Protein AF-A0A935YP96-F1 (afdb_monomer)

Secondary structure (DSSP, 8-state):
-HHHHHHHHHHHTTT----SS-TTSHHHHHHHHT---SSHHHHHHHHHHHHHHHHHHHHHHHHHHHHHHHHTSTTTHHHHHHHHTSTT--HHHHHHHHHHHHHHHS------

Mean predicted aligned error: 10.35 Å

Sequence (112 aa):
MRSRQRLGKFLLRRSLVFHDGNQWSQRHHTWLHGLKFSRAADQVVFEDYMLALEQHEARVAALDEQLAAVAAQDPYREPVAHLRCFRGIDTVTALSLAAERTTSAGSRPRLH

Nearest PDB structures (foldseek):
  3j9v-assembly1_b  TM=3.554E-01  e=2.936E+00  Saccharomyces cerevisiae

Foldseek 3Di:
DVLLVVLVVLCVVVVHDDDPDDDPDPVNVVVLVVDDDPDPVSVVVSVVSVVVVVVVVVVVVVVLVVLVVVCCDPPNVVQLVVQVVDPPQRSNNSSVVVVVVVVVVPPDDPDD

Radius of gyration: 21.31 Å; Cα contacts (8 Å, |Δi|>4): 59; chains: 1; bounding box: 38×30×71 Å

pLDDT: mean 79.56, std 13.17, range [40.28, 93.56]

Structure (mmCIF, N/CA/C/O backbone):
data_AF-A0A935YP96-F1
#
_entry.id   AF-A0A935YP96-F1
#
loop_
_atom_site.group_PDB
_atom_site.id
_atom_site.type_symbol
_atom_site.label_atom_id
_atom_site.label_alt_id
_atom_site.label_comp_id
_atom_site.label_asym_id
_atom_site.label_entity_id
_atom_site.label_seq_id
_atom_site.pdbx_PDB_ins_code
_atom_site.Cartn_x
_atom_site.Cartn_y
_atom_site.Cartn_z
_atom_site.occupancy
_atom_site.B_iso_or_equiv
_atom_site.auth_seq_id
_atom_site.auth_comp_id
_atom_site.auth_asym_id
_atom_site.auth_atom_id
_atom_site.pdbx_PDB_model_num
ATOM 1 N N . MET A 1 1 ? 6.239 -2.751 4.029 1.00 68.56 1 MET A N 1
ATOM 2 C CA . MET A 1 1 ? 5.663 -3.846 3.209 1.00 68.56 1 MET A CA 1
ATOM 3 C C . MET A 1 1 ? 6.744 -4.475 2.336 1.00 68.56 1 MET A C 1
ATOM 5 O O . MET A 1 1 ? 7.375 -3.764 1.561 1.00 68.56 1 MET A O 1
ATOM 9 N N . ARG A 1 2 ? 6.991 -5.785 2.467 1.00 79.38 2 ARG A N 1
ATOM 10 C CA . ARG A 1 2 ? 8.042 -6.495 1.706 1.00 79.38 2 ARG A CA 1
ATOM 11 C C . ARG A 1 2 ? 7.784 -6.480 0.193 1.00 79.38 2 ARG A C 1
ATOM 13 O O . ARG A 1 2 ? 8.726 -6.308 -0.571 1.00 79.38 2 ARG A O 1
ATOM 20 N N . SER A 1 3 ? 6.529 -6.583 -0.232 1.00 80.94 3 SER A N 1
ATOM 21 C CA . SER A 1 3 ? 6.136 -6.605 -1.651 1.00 80.94 3 SER A CA 1
ATOM 22 C C . SER A 1 3 ? 6.417 -5.267 -2.342 1.00 80.94 3 SER A C 1
ATOM 24 O O . SER A 1 3 ? 7.043 -5.243 -3.396 1.00 80.94 3 SER A O 1
ATOM 26 N 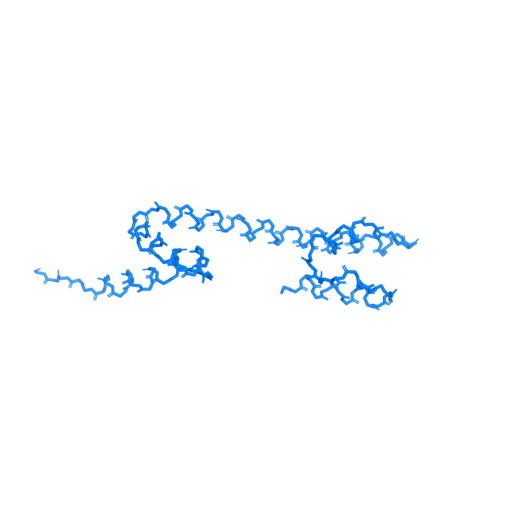N . ARG A 1 4 ? 6.140 -4.148 -1.657 1.00 86.88 4 ARG A N 1
ATOM 27 C CA . ARG A 1 4 ? 6.542 -2.797 -2.088 1.00 86.88 4 ARG A CA 1
ATOM 28 C C . ARG A 1 4 ? 8.056 -2.671 -2.309 1.00 86.88 4 ARG A C 1
ATOM 30 O O . ARG A 1 4 ? 8.501 -2.139 -3.320 1.00 86.88 4 ARG A O 1
ATOM 37 N N . GLN A 1 5 ? 8.863 -3.214 -1.394 1.00 87.44 5 GLN A N 1
ATOM 38 C CA . GLN A 1 5 ? 10.327 -3.209 -1.530 1.00 87.44 5 GLN A CA 1
ATOM 39 C C . GLN A 1 5 ? 10.819 -4.102 -2.678 1.00 87.44 5 GLN A C 1
ATOM 41 O O . GLN A 1 5 ? 11.783 -3.744 -3.353 1.00 87.44 5 GLN A O 1
ATOM 46 N N . ARG A 1 6 ? 10.184 -5.261 -2.904 1.00 87.56 6 ARG A N 1
ATOM 47 C CA . ARG A 1 6 ? 10.510 -6.161 -4.024 1.00 87.56 6 ARG A CA 1
ATOM 48 C C . ARG A 1 6 ? 10.230 -5.491 -5.367 1.00 87.56 6 ARG A C 1
ATOM 50 O O . ARG A 1 6 ? 11.131 -5.458 -6.202 1.00 87.56 6 ARG A O 1
ATOM 57 N N . LEU A 1 7 ? 9.052 -4.881 -5.519 1.00 88.88 7 LEU A N 1
ATOM 58 C CA . LEU A 1 7 ? 8.688 -4.128 -6.718 1.00 88.88 7 LEU A CA 1
ATOM 59 C C . LEU A 1 7 ? 9.637 -2.941 -6.938 1.00 88.88 7 LEU A C 1
ATOM 61 O O . LEU A 1 7 ? 10.183 -2.784 -8.024 1.00 88.88 7 LEU A O 1
ATOM 65 N N . GLY A 1 8 ? 9.943 -2.174 -5.887 1.00 89.62 8 GLY A N 1
ATOM 66 C CA . GLY A 1 8 ? 10.908 -1.074 -5.973 1.00 89.62 8 GLY A CA 1
ATOM 67 C C . GLY A 1 8 ? 12.298 -1.525 -6.437 1.00 89.62 8 GLY A C 1
ATOM 68 O O . GLY A 1 8 ? 12.873 -0.930 -7.345 1.00 89.62 8 GLY A O 1
ATOM 69 N N . LYS A 1 9 ? 12.835 -2.622 -5.884 1.00 90.31 9 LYS A N 1
ATOM 70 C CA . LYS A 1 9 ? 14.129 -3.183 -6.322 1.00 90.31 9 LYS A CA 1
ATOM 71 C C . LYS A 1 9 ? 14.094 -3.681 -7.766 1.00 90.31 9 LYS A C 1
ATOM 73 O O . LYS A 1 9 ? 15.089 -3.543 -8.474 1.00 90.31 9 LYS A O 1
ATOM 78 N N . PHE A 1 10 ? 12.982 -4.274 -8.190 1.00 90.44 10 PHE A N 1
ATOM 79 C CA . PHE A 1 10 ? 12.792 -4.721 -9.566 1.00 90.44 10 PHE A CA 1
ATOM 80 C C . PHE A 1 10 ? 12.842 -3.545 -10.549 1.00 90.44 10 PHE A C 1
ATOM 82 O O . PHE A 1 10 ? 13.588 -3.606 -11.526 1.00 90.44 10 PHE A O 1
ATOM 89 N N . LEU A 1 11 ? 12.132 -2.456 -10.244 1.00 91.00 11 LEU A N 1
ATOM 90 C CA . LEU A 1 11 ? 12.110 -1.237 -11.058 1.00 91.00 11 LEU A CA 1
ATOM 91 C C . LEU A 1 11 ? 13.485 -0.554 -11.109 1.00 91.00 11 LEU A C 1
ATOM 93 O O . LEU A 1 11 ? 13.971 -0.230 -12.193 1.00 91.00 11 LEU A O 1
ATOM 97 N N . LEU A 1 12 ? 14.169 -0.441 -9.965 1.00 91.12 12 LEU A N 1
ATOM 98 C CA . LEU A 1 12 ? 15.509 0.153 -9.885 1.00 91.12 12 LEU A CA 1
ATOM 99 C C . LEU A 1 12 ? 16.547 -0.595 -10.730 1.00 91.12 12 LEU A C 1
ATOM 101 O O . LEU A 1 12 ? 17.366 0.034 -11.390 1.00 91.12 12 LEU A O 1
ATOM 105 N N . ARG A 1 13 ? 16.500 -1.934 -10.766 1.00 91.06 13 ARG A N 1
ATOM 106 C CA . ARG A 1 13 ? 17.405 -2.747 -11.607 1.00 91.06 13 ARG A CA 1
ATOM 107 C C . ARG A 1 13 ? 17.219 -2.516 -13.108 1.00 91.06 13 ARG A C 1
ATOM 109 O O . ARG A 1 13 ? 18.069 -2.928 -13.888 1.00 91.06 13 ARG A O 1
ATOM 116 N N . ARG A 1 14 ? 16.103 -1.910 -13.507 1.00 88.19 14 ARG A N 1
ATOM 117 C CA . ARG A 1 14 ? 15.760 -1.566 -14.893 1.00 88.19 14 ARG A CA 1
ATOM 118 C C . ARG A 1 14 ? 15.827 -0.059 -15.141 1.00 88.19 14 ARG A C 1
ATOM 120 O O . ARG A 1 14 ? 15.342 0.400 -16.168 1.00 88.19 14 ARG A O 1
ATOM 127 N N . SER A 1 15 ? 16.393 0.696 -14.198 1.00 89.31 15 SER A N 1
ATOM 128 C CA . SER A 1 15 ? 16.510 2.155 -14.262 1.00 89.31 15 SER A CA 1
ATOM 129 C C . SER A 1 15 ? 15.161 2.878 -14.379 1.00 89.31 15 SER A C 1
ATOM 131 O O . SER A 1 15 ? 15.100 3.999 -14.876 1.00 89.31 15 SER A O 1
ATOM 133 N N . LEU A 1 16 ? 14.073 2.253 -13.911 1.00 89.00 16 LEU A N 1
ATOM 134 C CA . LEU A 1 16 ? 12.745 2.858 -13.863 1.00 89.00 16 LEU A CA 1
ATOM 135 C C . LEU A 1 16 ? 12.547 3.517 -12.501 1.00 89.00 16 LEU A C 1
ATOM 137 O O . LEU A 1 16 ? 12.448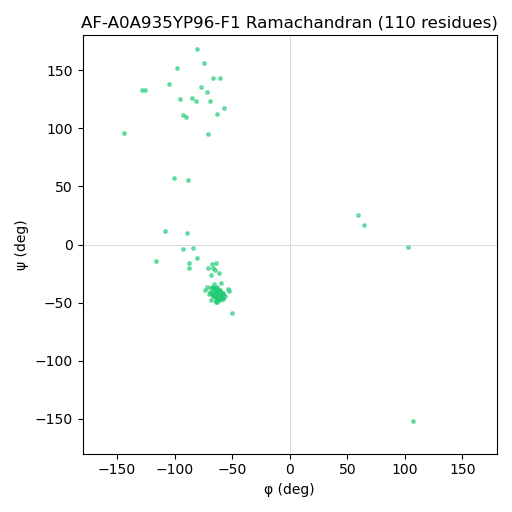 2.836 -11.478 1.00 89.00 16 LEU A O 1
ATOM 141 N N . VAL A 1 17 ? 12.488 4.846 -12.494 1.00 88.25 17 VAL A N 1
ATOM 142 C CA . VAL A 1 17 ? 12.298 5.649 -11.284 1.00 88.25 17 VAL A CA 1
ATOM 143 C C . VAL A 1 17 ? 11.111 6.580 -11.485 1.00 88.25 17 VAL A C 1
ATOM 145 O O . VAL A 1 17 ? 10.979 7.240 -12.513 1.00 88.25 17 VAL A O 1
ATOM 148 N N . PHE A 1 18 ? 10.232 6.617 -10.489 1.00 89.62 18 PHE A N 1
ATOM 149 C CA . PHE A 1 18 ? 9.109 7.539 -10.463 1.00 89.62 18 PHE A CA 1
ATOM 150 C C . PHE A 1 18 ? 9.547 8.890 -9.892 1.00 89.62 18 PHE A C 1
ATOM 152 O O . PHE A 1 18 ? 10.085 8.944 -8.785 1.00 89.62 18 PHE A O 1
ATOM 159 N N . HIS A 1 19 ? 9.291 9.968 -10.635 1.00 87.00 19 HIS A N 1
ATOM 160 C CA . HIS A 1 19 ? 9.669 11.334 -10.253 1.00 87.00 19 HIS A CA 1
ATOM 161 C C . HIS A 1 19 ? 8.470 12.271 -10.025 1.00 87.00 19 HIS A C 1
ATOM 163 O O . HIS A 1 19 ? 8.639 13.331 -9.430 1.00 87.00 19 HIS A O 1
ATOM 169 N N . ASP A 1 20 ? 7.259 11.893 -10.451 1.00 86.00 20 ASP A N 1
ATOM 170 C CA . ASP A 1 20 ? 6.065 12.753 -10.401 1.00 86.00 20 ASP A CA 1
ATOM 171 C C . ASP A 1 20 ? 5.308 12.639 -9.060 1.00 86.00 20 ASP A C 1
ATOM 173 O O . ASP A 1 20 ? 4.121 12.309 -8.992 1.00 86.00 20 ASP A O 1
ATOM 177 N N . GLY A 1 21 ? 6.028 12.885 -7.962 1.00 85.06 21 GLY A N 1
ATOM 178 C CA . GLY A 1 21 ? 5.476 12.970 -6.609 1.00 85.06 21 GLY A CA 1
ATOM 179 C C . GLY A 1 21 ? 5.796 11.779 -5.704 1.00 85.06 21 GLY A C 1
ATOM 180 O O . GLY A 1 21 ? 6.833 11.128 -5.822 1.00 85.06 21 GLY A O 1
ATOM 181 N N . ASN A 1 22 ? 4.901 11.513 -4.748 1.00 86.56 22 ASN A N 1
ATOM 182 C CA . ASN A 1 22 ? 5.140 10.518 -3.704 1.00 86.56 22 ASN A CA 1
ATOM 183 C C . ASN A 1 22 ? 4.960 9.085 -4.218 1.00 86.56 22 ASN A C 1
ATOM 185 O O . ASN A 1 22 ? 3.961 8.754 -4.867 1.00 86.56 22 ASN A O 1
ATOM 189 N N . GLN A 1 23 ? 5.898 8.213 -3.847 1.00 82.50 23 GLN A N 1
ATOM 190 C CA . GLN A 1 23 ? 5.772 6.774 -4.063 1.00 82.50 23 GLN A CA 1
ATOM 191 C C . GLN A 1 23 ? 4.540 6.231 -3.329 1.00 82.50 23 GLN A C 1
ATOM 193 O O . GLN A 1 23 ? 4.231 6.661 -2.218 1.00 82.50 23 GLN A O 1
ATOM 198 N N . TRP A 1 24 ? 3.861 5.264 -3.950 1.00 85.06 24 TRP A N 1
ATOM 199 C CA . TRP A 1 24 ? 2.618 4.641 -3.455 1.00 85.06 24 TRP A CA 1
ATOM 200 C C . TRP A 1 24 ? 1.413 5.589 -3.361 1.00 85.06 24 TRP A C 1
ATOM 202 O O . TRP A 1 24 ? 0.432 5.275 -2.698 1.00 85.06 24 TRP A O 1
ATOM 212 N N . SER A 1 25 ? 1.469 6.741 -4.031 1.00 87.19 25 SER A N 1
ATOM 213 C CA . SER A 1 25 ? 0.293 7.582 -4.272 1.00 87.19 25 SER A CA 1
ATOM 214 C C . SER A 1 25 ? -0.532 7.069 -5.456 1.00 87.19 25 SER A C 1
ATOM 216 O O . SER A 1 25 ? -0.051 6.268 -6.259 1.00 87.19 25 SER A O 1
ATOM 218 N N . GLN A 1 26 ? -1.743 7.602 -5.635 1.00 86.75 26 GLN A N 1
ATOM 219 C CA . GLN A 1 26 ? -2.571 7.294 -6.804 1.00 86.75 26 GLN A CA 1
ATOM 220 C C . GLN A 1 26 ? -1.825 7.523 -8.131 1.00 86.75 26 GLN A C 1
ATOM 222 O O . GLN A 1 26 ? -1.917 6.702 -9.038 1.00 86.75 26 GLN A O 1
ATOM 227 N N . ARG A 1 27 ? -1.025 8.598 -8.233 1.00 89.56 27 ARG A N 1
ATOM 228 C CA . ARG A 1 27 ? -0.210 8.888 -9.429 1.00 89.56 27 ARG A CA 1
ATOM 229 C C . ARG A 1 27 ? 0.843 7.809 -9.672 1.00 89.56 27 ARG A C 1
ATOM 231 O O . ARG A 1 27 ? 1.039 7.395 -10.810 1.00 89.56 27 ARG A O 1
ATOM 238 N N . HIS A 1 28 ? 1.475 7.318 -8.604 1.00 89.06 28 HIS A N 1
ATOM 239 C CA . HIS A 1 28 ? 2.421 6.208 -8.694 1.00 89.06 28 HIS A CA 1
ATOM 240 C C . HIS A 1 28 ? 1.734 4.923 -9.174 1.00 89.06 28 HIS A C 1
ATOM 242 O O . HIS A 1 28 ? 2.276 4.253 -10.045 1.00 89.06 28 HIS A O 1
ATOM 248 N N . HIS A 1 29 ? 0.531 4.604 -8.680 1.00 88.56 29 HIS A N 1
ATOM 249 C CA . HIS A 1 29 ? -0.239 3.448 -9.162 1.00 88.56 29 HIS A CA 1
ATOM 250 C C . HIS A 1 29 ? -0.573 3.567 -10.653 1.00 88.56 29 HIS A C 1
ATOM 252 O O . HIS A 1 29 ? -0.315 2.635 -11.411 1.00 88.56 29 HIS A O 1
ATOM 258 N N . THR A 1 30 ? -1.067 4.724 -11.101 1.00 90.25 30 THR A N 1
ATOM 259 C CA . THR A 1 30 ? -1.341 4.960 -12.527 1.00 90.25 30 THR A CA 1
ATOM 260 C C . THR A 1 30 ? -0.085 4.784 -13.382 1.00 90.25 30 THR A C 1
ATOM 262 O O . THR A 1 30 ? -0.139 4.144 -14.430 1.00 90.25 30 THR A O 1
ATOM 265 N N . TRP A 1 31 ? 1.058 5.302 -12.925 1.00 92.44 31 TRP A N 1
ATOM 266 C CA . TRP A 1 31 ? 2.337 5.111 -13.607 1.00 92.44 31 TRP A CA 1
ATOM 267 C C . TRP A 1 31 ? 2.743 3.634 -13.679 1.00 92.44 31 TRP A C 1
ATOM 269 O O . TRP A 1 31 ? 3.109 3.169 -14.755 1.00 92.44 31 TRP A O 1
ATOM 279 N N . LEU A 1 32 ? 2.616 2.885 -12.577 1.00 91.31 32 LEU A N 1
ATOM 280 C CA . LEU A 1 32 ? 2.909 1.449 -12.539 1.00 91.31 32 LEU A CA 1
ATOM 281 C C . LEU A 1 32 ? 2.065 0.669 -13.557 1.00 91.31 32 LEU A C 1
ATOM 283 O O . LEU A 1 32 ? 2.620 -0.117 -14.318 1.00 91.31 32 LEU A O 1
ATOM 287 N N . HIS A 1 33 ? 0.753 0.917 -13.631 1.00 88.94 33 HIS A N 1
ATOM 288 C CA . HIS A 1 33 ? -0.124 0.246 -14.602 1.00 88.94 33 HIS A CA 1
ATOM 289 C C . HIS A 1 33 ? 0.198 0.596 -16.065 1.00 88.94 33 HIS A C 1
ATOM 291 O O . HIS A 1 33 ? -0.140 -0.168 -16.970 1.00 88.94 33 HIS A O 1
ATOM 297 N N . GLY A 1 34 ? 0.866 1.727 -16.307 1.00 89.62 34 GLY A N 1
ATOM 298 C CA . GLY A 1 34 ? 1.343 2.128 -17.630 1.00 89.62 34 GLY A CA 1
ATOM 299 C C . GLY A 1 34 ? 2.655 1.464 -18.060 1.00 89.62 34 GLY A C 1
ATOM 300 O O . GLY A 1 34 ? 3.028 1.572 -19.229 1.00 89.62 34 GLY A O 1
ATOM 301 N N . LEU A 1 35 ? 3.370 0.782 -17.158 1.00 90.56 35 LEU A N 1
ATOM 302 C CA . LEU A 1 35 ? 4.646 0.150 -17.486 1.00 90.56 35 LEU A CA 1
ATOM 303 C C . LEU A 1 35 ? 4.443 -1.079 -18.379 1.00 90.56 35 LEU A C 1
ATOM 305 O O . LEU A 1 35 ? 3.644 -1.973 -18.093 1.00 90.56 35 LEU A O 1
ATOM 309 N N . LYS A 1 36 ? 5.223 -1.138 -19.459 1.00 88.38 36 LYS A N 1
ATOM 310 C CA . LYS A 1 36 ? 5.306 -2.284 -20.365 1.00 88.38 36 LYS A CA 1
ATOM 311 C C . LYS A 1 36 ? 6.761 -2.678 -20.540 1.00 88.38 36 LYS A C 1
ATOM 313 O O . LYS A 1 36 ? 7.617 -1.824 -20.772 1.00 88.38 36 LYS A O 1
ATOM 318 N N . PHE A 1 37 ? 7.036 -3.973 -20.430 1.00 89.69 37 PHE A N 1
ATOM 319 C CA . PHE A 1 37 ? 8.382 -4.516 -20.576 1.00 89.69 37 PHE A CA 1
ATOM 320 C C . PHE A 1 37 ? 8.543 -5.221 -21.922 1.00 89.69 37 PHE A C 1
ATOM 322 O O . PHE A 1 37 ? 7.681 -5.988 -22.339 1.00 89.69 37 PHE A O 1
ATOM 329 N N .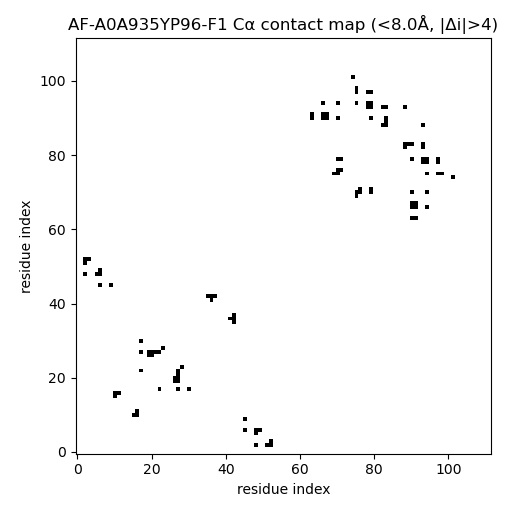 SER A 1 38 ? 9.683 -5.008 -22.584 1.00 88.62 38 SER A N 1
ATOM 330 C CA . SER A 1 38 ? 9.974 -5.631 -23.884 1.00 88.62 38 SER A CA 1
ATOM 331 C C . SER A 1 38 ? 10.188 -7.145 -23.791 1.00 88.62 38 SER A C 1
ATOM 333 O O . SER A 1 38 ? 9.982 -7.866 -24.762 1.00 88.62 38 SER A O 1
ATOM 335 N N . ARG A 1 39 ? 10.625 -7.649 -22.631 1.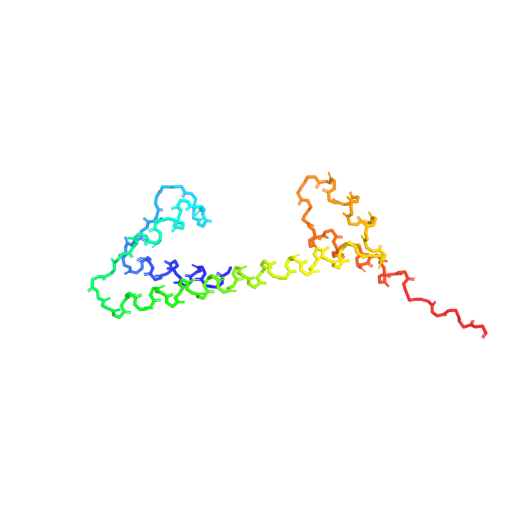00 90.62 39 ARG A N 1
ATOM 336 C CA . ARG A 1 39 ? 10.839 -9.081 -22.386 1.00 90.62 39 ARG A CA 1
ATOM 337 C C . ARG A 1 39 ? 9.598 -9.668 -21.717 1.00 90.62 39 ARG A C 1
ATOM 339 O O . ARG A 1 39 ? 9.223 -9.230 -20.636 1.00 90.62 39 ARG A O 1
ATOM 346 N N . ALA A 1 40 ? 9.024 -10.722 -22.292 1.00 91.06 40 ALA A N 1
ATOM 347 C CA . ALA A 1 40 ? 7.831 -11.369 -21.734 1.00 91.06 40 ALA A CA 1
ATOM 348 C C . ALA A 1 40 ? 8.034 -11.865 -20.288 1.00 91.06 40 ALA A C 1
ATOM 350 O O . ALA A 1 40 ? 7.186 -11.638 -19.434 1.00 91.06 40 ALA A O 1
ATOM 351 N N . ALA A 1 41 ? 9.195 -12.455 -19.980 1.00 90.56 41 ALA A N 1
ATOM 352 C CA . ALA A 1 41 ? 9.522 -12.893 -18.619 1.00 90.56 41 ALA A CA 1
ATOM 353 C C . ALA A 1 41 ? 9.510 -11.737 -17.602 1.00 90.56 41 ALA A C 1
ATOM 355 O O . ALA A 1 41 ? 9.138 -11.915 -16.447 1.00 90.56 41 ALA A O 1
ATOM 356 N N . ASP A 1 42 ? 9.891 -10.539 -18.042 1.00 90.75 42 ASP A N 1
ATOM 357 C CA . ASP A 1 42 ? 9.927 -9.352 -17.199 1.00 90.75 42 ASP A CA 1
ATOM 358 C C . ASP A 1 42 ? 8.515 -8.839 -16.906 1.00 90.75 42 ASP A C 1
ATOM 360 O O . ASP A 1 42 ? 8.235 -8.439 -15.779 1.00 90.75 42 ASP A O 1
ATOM 364 N N . GLN A 1 43 ? 7.636 -8.892 -17.909 1.00 91.75 43 GLN A N 1
ATOM 365 C CA . GLN A 1 43 ? 6.225 -8.544 -17.776 1.00 91.75 43 GLN A CA 1
ATOM 366 C C . GLN A 1 43 ? 5.514 -9.488 -16.795 1.00 91.75 43 GLN A C 1
ATOM 368 O O . GLN A 1 43 ? 4.845 -9.016 -15.882 1.00 91.75 43 GLN A O 1
ATOM 373 N N . VAL A 1 44 ? 5.741 -10.801 -16.916 1.00 93.56 44 VAL A N 1
ATOM 374 C CA . VAL A 1 44 ? 5.162 -11.817 -16.016 1.00 93.56 44 VAL A CA 1
ATOM 375 C C . VAL A 1 44 ? 5.585 -11.585 -14.564 1.00 93.56 44 VAL A C 1
ATOM 377 O O . VAL A 1 44 ? 4.754 -11.594 -13.662 1.00 93.56 44 VAL A O 1
ATOM 380 N N . VAL A 1 45 ? 6.876 -11.334 -14.321 1.00 92.12 45 VAL A N 1
ATOM 381 C CA . VAL A 1 45 ? 7.385 -11.068 -12.963 1.00 92.12 45 VAL A CA 1
ATOM 382 C C . VAL A 1 45 ? 6.821 -9.763 -12.395 1.00 92.12 45 VAL A C 1
ATOM 384 O O . VAL A 1 45 ? 6.546 -9.673 -11.201 1.00 92.12 45 VAL A O 1
ATOM 387 N N . PHE A 1 46 ? 6.652 -8.739 -13.232 1.00 93.12 46 PHE A N 1
ATOM 388 C CA . PHE A 1 46 ? 6.031 -7.487 -12.812 1.00 93.12 46 PHE A CA 1
ATOM 389 C C . PHE A 1 46 ? 4.563 -7.683 -12.412 1.00 93.12 46 PHE A C 1
ATOM 391 O O . PHE A 1 46 ? 4.152 -7.193 -11.361 1.00 93.12 46 PHE A O 1
ATOM 398 N N . GLU A 1 47 ? 3.798 -8.423 -13.213 1.00 91.81 47 GLU A N 1
ATOM 399 C CA . GLU A 1 47 ? 2.394 -8.742 -12.939 1.00 91.81 47 GLU A CA 1
ATOM 400 C C . GLU A 1 47 ? 2.236 -9.569 -11.657 1.00 91.81 47 GLU A C 1
ATOM 402 O O . GLU A 1 47 ? 1.376 -9.250 -10.840 1.00 91.81 47 GLU A O 1
ATOM 407 N N . ASP A 1 48 ? 3.118 -10.545 -11.411 1.00 92.31 48 ASP A N 1
ATOM 408 C CA . ASP A 1 48 ? 3.155 -11.301 -10.149 1.00 92.31 48 ASP A CA 1
ATOM 409 C C . ASP A 1 48 ? 3.374 -10.385 -8.931 1.00 92.31 48 ASP A C 1
ATOM 411 O O . ASP A 1 48 ? 2.667 -10.476 -7.924 1.00 92.31 48 ASP A O 1
ATOM 415 N N . TYR A 1 49 ? 4.303 -9.427 -9.027 1.00 91.06 49 TYR A N 1
ATOM 416 C CA . TYR A 1 49 ? 4.527 -8.462 -7.949 1.00 91.06 49 TYR A CA 1
ATOM 417 C C . TYR A 1 49 ? 3.359 -7.496 -7.739 1.00 91.06 49 TYR A C 1
ATOM 419 O O . TYR A 1 49 ? 3.085 -7.142 -6.587 1.00 91.06 49 TYR A O 1
ATOM 427 N N . MET A 1 50 ? 2.692 -7.068 -8.813 1.00 90.81 50 MET A N 1
ATOM 428 C CA . MET A 1 50 ? 1.485 -6.240 -8.732 1.00 90.81 50 MET A CA 1
ATOM 429 C C . MET A 1 50 ? 0.348 -7.006 -8.053 1.00 90.81 50 MET A C 1
ATOM 431 O O . MET A 1 50 ? -0.210 -6.515 -7.075 1.00 90.81 50 MET A O 1
ATOM 435 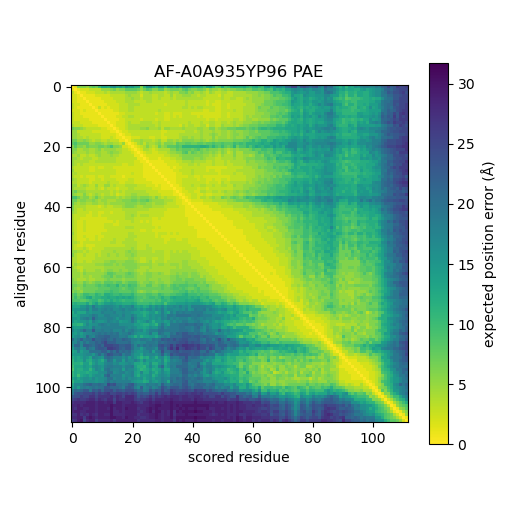N N . LEU A 1 51 ? 0.093 -8.247 -8.471 1.00 91.38 51 LEU A N 1
ATOM 436 C CA . LEU A 1 51 ? -0.921 -9.106 -7.864 1.00 91.38 51 LEU A CA 1
ATOM 437 C C . LEU A 1 51 ? -0.647 -9.341 -6.373 1.00 91.38 51 LEU A C 1
ATOM 439 O O . LEU A 1 51 ? -1.551 -9.231 -5.546 1.00 91.38 51 LEU A O 1
ATOM 443 N N . ALA A 1 52 ? 0.604 -9.621 -6.000 1.00 89.50 52 ALA A N 1
ATOM 444 C CA . ALA A 1 52 ? 0.971 -9.794 -4.598 1.00 89.50 52 ALA A CA 1
ATOM 445 C C . ALA A 1 52 ? 0.708 -8.520 -3.777 1.00 89.50 52 ALA A C 1
ATOM 447 O O . ALA A 1 52 ? 0.269 -8.602 -2.630 1.00 89.50 52 ALA A O 1
ATOM 448 N N . LEU A 1 53 ? 0.980 -7.337 -4.338 1.00 88.00 53 LEU A N 1
ATOM 449 C CA . LEU A 1 53 ? 0.676 -6.067 -3.682 1.00 88.00 53 LEU A CA 1
ATOM 450 C C . LEU A 1 53 ? -0.833 -5.894 -3.477 1.00 88.00 53 LEU A C 1
ATOM 452 O O . LEU A 1 53 ? -1.249 -5.635 -2.350 1.00 88.00 53 LEU A O 1
ATOM 456 N N . GLU A 1 54 ? -1.626 -6.100 -4.526 1.00 88.38 54 GLU A N 1
ATOM 457 C CA . GLU A 1 54 ? -3.088 -5.989 -4.490 1.00 88.38 54 GLU A CA 1
ATOM 458 C C . GLU A 1 54 ? -3.704 -6.963 -3.479 1.00 88.38 54 GLU A C 1
ATOM 460 O O . GLU A 1 54 ? -4.536 -6.570 -2.666 1.00 88.38 54 GLU A O 1
ATOM 465 N N . GLN A 1 55 ? -3.239 -8.214 -3.438 1.00 89.25 55 GLN A N 1
ATOM 466 C CA . GLN A 1 55 ? -3.682 -9.202 -2.448 1.00 89.25 55 GLN A CA 1
ATOM 467 C C . GLN A 1 55 ? -3.371 -8.769 -1.014 1.00 89.25 55 GLN A C 1
ATOM 469 O O . GLN A 1 55 ? -4.173 -8.989 -0.104 1.00 89.25 55 GLN A O 1
ATOM 474 N N . HIS A 1 56 ? -2.203 -8.167 -0.779 1.00 84.12 56 HIS A N 1
ATOM 475 C CA . HIS A 1 56 ? -1.870 -7.646 0.542 1.00 84.12 56 HIS A CA 1
ATOM 476 C C . HIS A 1 56 ? -2.743 -6.457 0.924 1.00 84.12 56 HIS A C 1
ATOM 478 O O . HIS A 1 56 ? -3.178 -6.388 2.070 1.00 84.12 56 HIS A O 1
ATOM 484 N N . GLU A 1 57 ? -2.999 -5.540 -0.005 1.00 85.19 57 GLU A N 1
ATOM 485 C CA . GLU A 1 57 ? -3.849 -4.374 0.236 1.00 85.19 57 GLU A CA 1
ATOM 486 C C . GLU A 1 57 ? -5.301 -4.792 0.479 1.00 85.19 57 GLU A C 1
ATOM 488 O O . GLU A 1 57 ? -5.890 -4.370 1.471 1.00 85.19 57 GLU A O 1
ATOM 493 N N . ALA A 1 58 ? -5.832 -5.719 -0.319 1.00 86.38 58 ALA A N 1
ATOM 494 C CA . ALA A 1 58 ? -7.151 -6.308 -0.109 1.00 86.38 58 ALA A CA 1
ATOM 495 C C . ALA A 1 58 ? -7.251 -7.029 1.242 1.00 86.38 58 ALA A C 1
ATOM 497 O O . ALA A 1 58 ? -8.240 -6.883 1.956 1.00 86.38 58 ALA A O 1
ATOM 498 N N . ARG A 1 59 ? -6.210 -7.775 1.638 1.00 85.19 59 ARG A N 1
ATOM 499 C CA . ARG A 1 59 ? -6.173 -8.444 2.946 1.00 85.19 59 ARG A CA 1
ATOM 500 C C . ARG A 1 59 ? -6.174 -7.448 4.102 1.00 85.19 59 ARG A C 1
ATOM 502 O O . ARG A 1 59 ? -6.826 -7.711 5.105 1.00 85.19 59 ARG A O 1
ATOM 509 N N . VAL A 1 60 ? -5.430 -6.348 3.985 1.00 82.81 60 VAL A N 1
ATOM 510 C CA . VAL A 1 60 ? -5.435 -5.279 4.994 1.00 82.81 60 VAL A 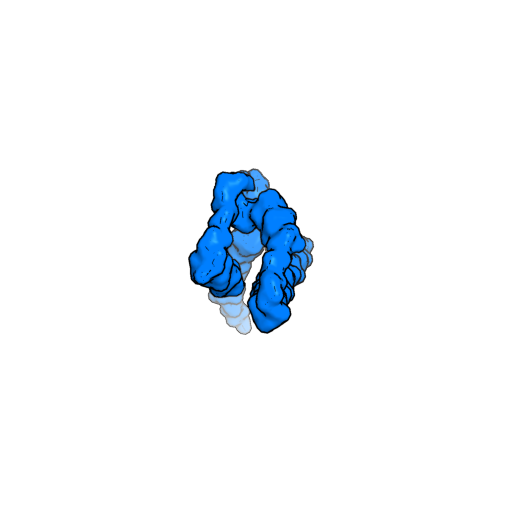CA 1
ATOM 511 C C . VAL A 1 60 ? -6.819 -4.643 5.066 1.00 82.81 60 VAL A C 1
ATOM 513 O O . VAL A 1 60 ? -7.394 -4.615 6.144 1.00 82.81 60 VAL A O 1
ATOM 516 N N . ALA A 1 61 ? -7.405 -4.266 3.928 1.00 81.25 61 ALA A N 1
ATOM 517 C CA . ALA A 1 61 ? -8.739 -3.673 3.883 1.00 81.25 61 ALA A CA 1
ATOM 518 C C . ALA A 1 61 ? -9.819 -4.592 4.488 1.00 81.25 61 ALA A C 1
ATOM 520 O O . ALA A 1 61 ? -10.652 -4.139 5.267 1.00 81.25 61 ALA A O 1
ATOM 521 N N . ALA A 1 62 ? -9.774 -5.895 4.194 1.00 83.19 62 ALA A N 1
ATOM 522 C CA . ALA A 1 62 ? -10.703 -6.870 4.765 1.00 83.19 62 ALA A CA 1
ATOM 523 C C . ALA A 1 62 ? -10.531 -7.037 6.285 1.00 83.19 62 ALA A C 1
ATOM 525 O O . ALA A 1 62 ? -11.502 -7.301 6.995 1.00 83.19 62 ALA A O 1
ATOM 526 N N . LEU A 1 63 ? -9.301 -6.915 6.795 1.00 78.25 63 LEU A N 1
ATOM 527 C CA . LEU A 1 63 ? -9.049 -6.904 8.235 1.00 78.25 63 LEU A CA 1
ATOM 528 C C . LEU A 1 63 ? -9.561 -5.610 8.867 1.00 78.25 63 LEU A C 1
ATOM 530 O O . LEU A 1 63 ? -10.193 -5.681 9.915 1.00 78.25 63 LEU A O 1
ATOM 534 N N . ASP A 1 64 ? -9.341 -4.463 8.227 1.00 79.69 64 ASP A N 1
ATOM 535 C CA . ASP A 1 64 ? -9.829 -3.165 8.699 1.00 79.69 64 ASP A CA 1
ATOM 536 C C . ASP A 1 64 ? -11.362 -3.140 8.784 1.00 79.69 64 ASP A C 1
ATOM 538 O O . ASP A 1 64 ? -11.918 -2.650 9.766 1.00 79.69 64 ASP A O 1
ATOM 542 N N . GLU A 1 65 ? -12.057 -3.732 7.810 1.00 81.81 65 GLU A N 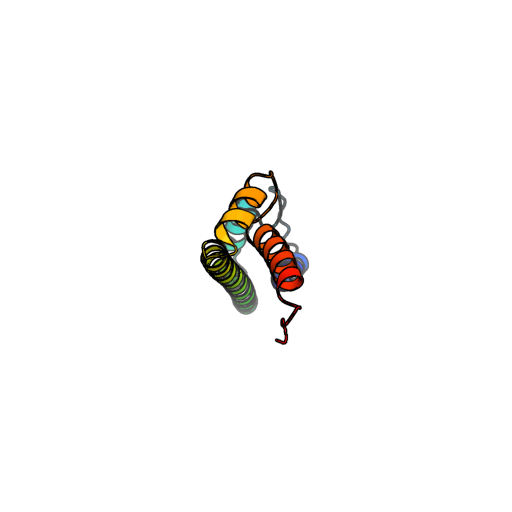1
ATOM 543 C CA . GLU A 1 65 ? -13.515 -3.880 7.830 1.00 81.81 65 GLU A CA 1
ATOM 544 C C . GLU A 1 65 ? -13.989 -4.764 8.994 1.00 81.81 65 GLU A C 1
ATOM 546 O O . GLU A 1 65 ? -14.894 -4.388 9.743 1.00 81.81 65 GLU A O 1
ATOM 551 N N . GLN A 1 66 ? -13.339 -5.913 9.208 1.00 82.12 66 GLN A N 1
ATOM 552 C CA . GLN A 1 66 ? -13.640 -6.786 10.347 1.00 82.12 66 GLN A CA 1
ATOM 553 C C . GLN A 1 66 ? -13.375 -6.086 11.685 1.00 82.12 66 GLN A C 1
ATOM 555 O O . GLN A 1 66 ? -14.192 -6.168 12.603 1.00 82.12 66 GLN A O 1
ATOM 560 N N . LEU A 1 67 ? -12.263 -5.357 11.796 1.00 79.00 67 LEU A N 1
ATOM 561 C CA . LEU A 1 67 ? -11.906 -4.570 12.976 1.00 79.00 67 LEU A CA 1
ATOM 562 C C . LEU A 1 67 ? -12.927 -3.458 13.229 1.00 79.00 67 LEU A C 1
ATOM 564 O O . LEU A 1 67 ? -13.313 -3.244 14.375 1.00 79.00 67 LEU A O 1
ATOM 568 N N . ALA A 1 68 ? -13.417 -2.794 12.181 1.00 80.81 68 ALA A N 1
ATOM 569 C CA . ALA A 1 68 ? -14.484 -1.808 12.296 1.00 80.81 68 ALA A CA 1
ATOM 570 C C . ALA A 1 68 ? -15.798 -2.436 12.788 1.00 80.81 68 ALA A C 1
ATOM 572 O O . ALA A 1 68 ? -16.474 -1.849 13.635 1.00 80.81 68 ALA A O 1
ATOM 573 N N . ALA A 1 69 ? -16.136 -3.643 12.323 1.00 83.56 69 ALA A N 1
ATOM 574 C CA . ALA A 1 69 ? -17.309 -4.374 12.795 1.00 83.56 69 ALA A CA 1
ATOM 575 C C . ALA A 1 69 ? -17.192 -4.768 14.279 1.00 83.56 69 ALA A C 1
ATOM 577 O O . ALA A 1 69 ? -18.158 -4.607 15.023 1.00 83.56 69 ALA A O 1
ATOM 578 N N . VAL A 1 70 ? -16.017 -5.225 14.731 1.00 81.69 70 VAL A N 1
ATOM 579 C CA . VAL A 1 70 ? -15.756 -5.521 16.154 1.00 81.69 70 VAL A CA 1
ATOM 580 C C . VAL A 1 70 ? -15.783 -4.245 16.994 1.00 81.69 70 VAL A C 1
ATOM 582 O O . VAL A 1 70 ? -16.397 -4.213 18.057 1.00 81.69 70 VAL A O 1
ATOM 585 N N . ALA A 1 71 ? -15.178 -3.164 16.504 1.00 79.56 71 ALA A N 1
ATOM 586 C CA . ALA A 1 71 ? -15.192 -1.867 17.170 1.00 79.56 71 ALA A CA 1
ATOM 587 C C . ALA A 1 71 ? -16.602 -1.282 17.336 1.00 79.56 71 ALA A C 1
ATOM 589 O O . ALA A 1 71 ? -16.820 -0.479 18.237 1.00 79.56 71 ALA A O 1
ATOM 590 N N . ALA A 1 72 ? -17.558 -1.677 16.494 1.00 79.75 72 ALA A N 1
ATOM 591 C CA . ALA A 1 72 ? -18.954 -1.262 16.593 1.00 79.75 72 ALA A CA 1
ATOM 592 C C . ALA A 1 72 ? -19.788 -2.103 17.583 1.00 79.75 72 ALA A C 1
ATOM 594 O O . ALA A 1 72 ? -20.971 -1.799 17.785 1.00 79.75 72 ALA A O 1
ATOM 595 N N . GLN A 1 73 ? -19.210 -3.141 18.194 1.00 82.56 73 GLN A N 1
ATOM 596 C CA . GLN A 1 73 ? -19.862 -4.000 19.187 1.00 82.56 73 GLN A CA 1
ATOM 597 C C . GLN A 1 73 ? -19.505 -3.567 20.614 1.00 82.56 73 GLN A C 1
ATOM 599 O O . GLN A 1 73 ? -18.434 -3.012 20.869 1.00 82.56 73 GLN A O 1
ATOM 604 N N . ASP A 1 74 ? -20.402 -3.821 21.563 1.00 78.44 74 ASP A N 1
ATOM 605 C CA . ASP A 1 74 ? -20.099 -3.669 22.986 1.00 78.44 74 ASP A CA 1
ATOM 606 C C . ASP A 1 74 ? -19.058 -4.710 23.431 1.00 78.44 74 ASP A C 1
ATOM 608 O O . ASP A 1 74 ? -19.080 -5.844 22.949 1.00 78.44 74 ASP A O 1
ATOM 612 N N . PRO A 1 75 ? -18.131 -4.359 24.341 1.00 78.88 75 PRO A N 1
ATOM 613 C CA . PRO A 1 75 ? -18.020 -3.096 25.084 1.00 78.88 75 PRO A CA 1
ATOM 614 C C . PRO A 1 75 ? -17.174 -2.012 24.379 1.00 78.88 75 PRO A C 1
ATOM 616 O O . PRO A 1 75 ? -16.815 -1.010 24.995 1.00 78.88 75 PRO A O 1
ATOM 619 N N . TYR A 1 76 ? -16.791 -2.208 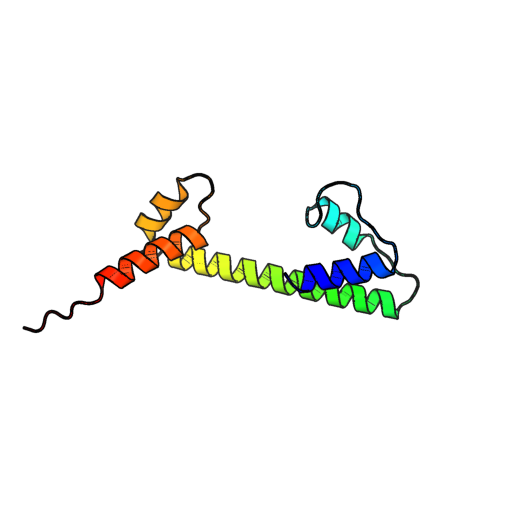23.113 1.00 75.00 76 TYR A N 1
ATOM 620 C CA . TYR A 1 76 ? -15.818 -1.361 22.408 1.00 75.00 76 TYR A CA 1
ATOM 621 C C . TYR A 1 76 ? -16.432 -0.146 21.706 1.00 75.00 76 TYR A C 1
ATOM 623 O O . TYR A 1 76 ? -15.723 0.832 21.464 1.00 75.00 76 TYR A O 1
ATOM 631 N N . ARG A 1 77 ? -17.741 -0.174 21.438 1.00 75.19 77 ARG A N 1
ATOM 632 C CA . ARG A 1 77 ? -18.483 0.864 20.707 1.00 75.19 77 ARG A CA 1
ATOM 633 C C . ARG A 1 77 ? -18.241 2.284 21.231 1.00 75.19 77 ARG A C 1
ATOM 635 O O . ARG A 1 77 ? -17.785 3.143 20.479 1.00 75.19 77 ARG A O 1
ATOM 642 N N . GLU A 1 78 ? -18.543 2.545 22.502 1.00 77.38 78 GLU A N 1
ATOM 643 C CA . GLU A 1 78 ? -18.390 3.880 23.104 1.00 77.38 78 GLU A CA 1
ATOM 644 C C . GLU A 1 78 ? -16.918 4.316 23.247 1.00 77.38 78 GLU A C 1
ATOM 646 O O . GLU A 1 78 ? -16.583 5.430 22.828 1.00 77.38 78 GLU A O 1
ATOM 651 N N . PRO A 1 79 ? -16.001 3.476 23.773 1.00 74.88 79 PRO A N 1
ATOM 652 C CA . PRO A 1 79 ? -14.585 3.828 23.865 1.00 74.88 79 PRO A CA 1
ATOM 653 C C . PRO A 1 79 ? -13.938 4.136 22.510 1.00 74.88 79 PRO A C 1
ATOM 655 O O . PRO A 1 79 ? -13.198 5.114 22.398 1.00 74.88 79 PRO A O 1
ATOM 658 N N . VAL A 1 80 ? -14.218 3.333 21.476 1.00 76.25 80 VAL A N 1
ATOM 659 C CA . VAL A 1 80 ? -13.641 3.539 20.141 1.00 76.25 80 VAL A CA 1
ATOM 660 C C . VAL A 1 80 ? -14.198 4.803 19.490 1.00 76.25 80 VAL A C 1
ATOM 662 O O . VAL A 1 80 ? -13.427 5.564 18.904 1.00 76.25 80 VAL A O 1
ATOM 665 N N . ALA A 1 81 ? -15.499 5.076 19.630 1.00 72.88 81 ALA A N 1
ATOM 666 C CA . ALA A 1 81 ? -16.106 6.302 19.113 1.00 72.88 81 ALA A CA 1
ATOM 667 C C . ALA A 1 81 ? -15.468 7.561 19.727 1.00 72.88 81 ALA A C 1
ATOM 669 O O . ALA A 1 81 ? -15.079 8.468 18.991 1.00 72.88 81 ALA A O 1
ATOM 670 N N . HIS A 1 82 ? -15.272 7.589 21.050 1.00 74.56 82 HIS A N 1
ATOM 671 C CA . HIS A 1 82 ? -14.604 8.708 21.723 1.00 74.56 82 HIS A CA 1
ATOM 672 C C . HIS A 1 82 ? -13.141 8.880 21.296 1.00 74.56 82 HIS A C 1
ATOM 674 O O . HIS A 1 82 ? -12.678 10.008 21.125 1.00 74.56 82 HIS A O 1
ATOM 680 N N . LEU A 1 83 ? -12.403 7.783 21.101 1.00 69.75 83 LEU A N 1
ATOM 681 C CA . LEU A 1 83 ? -10.996 7.842 20.697 1.00 69.75 83 LEU A CA 1
ATOM 682 C C . LEU A 1 83 ? -10.823 8.296 19.241 1.00 69.75 83 LEU A C 1
ATOM 684 O O . LEU A 1 83 ? -9.914 9.070 18.951 1.00 69.75 83 LEU A O 1
ATOM 688 N N . ARG A 1 84 ? -11.719 7.899 18.331 1.00 71.62 84 ARG A N 1
ATOM 689 C CA . ARG A 1 84 ? -11.682 8.333 16.922 1.00 71.62 84 ARG A CA 1
ATOM 690 C C . ARG A 1 84 ? -11.976 9.826 16.721 1.00 71.62 84 ARG A C 1
ATOM 692 O O . ARG A 1 84 ? -11.642 10.357 15.664 1.00 71.62 84 ARG A O 1
ATOM 699 N N . CYS A 1 85 ? -12.548 10.520 17.710 1.00 74.00 85 CYS A N 1
ATOM 700 C CA . CYS A 1 85 ? -12.720 11.979 17.670 1.00 74.00 85 CYS A CA 1
ATOM 701 C C . CYS A 1 85 ? -11.383 12.741 17.704 1.00 74.00 85 CYS A C 1
ATOM 703 O O . CYS A 1 85 ? -11.322 13.899 17.284 1.00 74.00 85 CYS A O 1
ATOM 705 N N . PHE A 1 86 ? -10.301 12.113 18.173 1.00 56.97 86 PHE A N 1
ATOM 706 C CA . PHE A 1 86 ? -8.973 12.711 18.137 1.00 56.97 86 PHE A CA 1
ATOM 707 C C . PHE A 1 86 ? -8.350 12.541 16.750 1.00 56.97 86 PHE A C 1
ATOM 709 O O . PHE A 1 86 ? -8.184 11.436 16.231 1.00 56.97 86 PHE A O 1
ATOM 716 N N . ARG A 1 87 ? -7.975 13.668 16.140 1.00 42.41 87 ARG A N 1
ATOM 717 C CA . ARG A 1 87 ? -7.359 13.706 14.812 1.00 42.41 87 ARG A CA 1
ATOM 718 C C . ARG A 1 87 ? -6.086 12.850 14.792 1.00 42.41 87 ARG A C 1
ATOM 720 O O . ARG A 1 87 ? -5.125 13.158 15.488 1.00 42.41 87 ARG A O 1
ATOM 727 N N . GLY A 1 88 ? -6.084 11.807 13.961 1.00 58.22 88 GLY A N 1
ATOM 728 C CA . GLY A 1 88 ? -4.947 10.896 13.783 1.00 58.22 88 GLY A CA 1
ATOM 729 C C . GLY A 1 88 ? -5.073 9.541 14.487 1.00 58.22 88 GLY A C 1
ATOM 730 O O . GLY A 1 88 ? -4.188 8.708 14.309 1.00 58.22 88 GLY A O 1
ATOM 731 N N . ILE A 1 89 ? -6.151 9.287 15.241 1.00 65.25 89 ILE A N 1
ATOM 732 C CA . ILE A 1 89 ? -6.419 7.960 15.810 1.00 65.25 89 ILE A CA 1
ATOM 733 C C . ILE A 1 89 ? -7.256 7.139 14.824 1.00 65.25 89 ILE A C 1
ATOM 735 O O . ILE A 1 89 ? -8.437 7.412 14.606 1.00 65.25 89 ILE A O 1
ATOM 739 N N . ASP A 1 90 ? -6.626 6.125 14.232 1.00 73.38 90 ASP A N 1
ATOM 740 C CA . ASP A 1 90 ? -7.304 5.147 13.384 1.00 73.38 90 ASP A CA 1
ATOM 741 C C . ASP A 1 90 ? -8.135 4.146 14.213 1.00 73.38 90 ASP A C 1
ATOM 743 O O . ASP A 1 90 ? -7.860 3.913 15.394 1.00 73.38 90 ASP A O 1
ATOM 747 N N . THR A 1 91 ? -9.154 3.545 13.592 1.00 70.44 91 THR A N 1
ATOM 748 C CA . THR A 1 91 ? -10.052 2.557 14.213 1.00 70.44 91 THR A CA 1
ATOM 749 C C . THR A 1 91 ? -9.282 1.402 14.856 1.00 70.44 91 THR A C 1
ATOM 751 O O . THR A 1 91 ? -9.635 0.984 15.958 1.00 70.44 91 THR A O 1
ATOM 754 N N . VAL A 1 92 ? -8.196 0.934 14.231 1.00 73.62 92 VAL A N 1
ATOM 755 C CA . VAL A 1 92 ? -7.358 -0.151 14.766 1.00 73.62 92 VAL A CA 1
ATOM 756 C C . VAL A 1 92 ? -6.627 0.283 16.041 1.00 73.62 92 VAL A C 1
ATOM 758 O O . VAL A 1 92 ? -6.599 -0.453 17.033 1.00 73.62 92 VAL A O 1
ATOM 761 N N . THR A 1 93 ? -6.086 1.503 16.058 1.00 74.81 93 THR A N 1
ATOM 762 C CA . THR A 1 93 ? -5.425 2.089 17.234 1.00 74.81 93 THR A CA 1
ATOM 763 C C . THR A 1 93 ? -6.419 2.310 18.375 1.00 74.81 93 THR A C 1
ATOM 765 O O . THR A 1 93 ? -6.137 1.961 19.521 1.00 74.81 93 THR A O 1
ATOM 768 N N . ALA A 1 94 ? -7.606 2.842 18.072 1.00 74.19 94 ALA A N 1
ATOM 769 C CA . ALA A 1 94 ? -8.660 3.060 19.059 1.00 74.19 94 ALA A CA 1
ATOM 770 C C . ALA A 1 94 ? -9.166 1.744 19.670 1.00 74.19 94 ALA A C 1
ATOM 772 O O . ALA A 1 94 ? -9.335 1.657 20.887 1.00 74.19 94 ALA A O 1
ATOM 773 N N . LEU A 1 95 ? -9.372 0.712 18.844 1.00 75.88 95 LEU A N 1
ATOM 774 C CA . LEU A 1 95 ? -9.785 -0.611 19.307 1.00 75.88 95 LEU A CA 1
ATOM 775 C C . LEU A 1 95 ? -8.714 -1.269 20.179 1.00 75.88 95 LEU A C 1
ATOM 777 O O . LEU A 1 95 ? -9.048 -1.823 21.222 1.00 75.88 95 LEU A O 1
ATOM 781 N N . SER A 1 96 ? -7.437 -1.166 19.800 1.00 76.88 96 SER A N 1
ATOM 782 C CA . SER A 1 96 ? -6.328 -1.717 20.592 1.00 76.88 96 SER A CA 1
ATOM 783 C C . SER A 1 96 ? -6.283 -1.101 21.997 1.00 76.88 96 SER A C 1
ATOM 785 O O . SER A 1 96 ? -6.235 -1.824 22.991 1.00 76.88 96 SER A O 1
ATOM 787 N N . LEU A 1 97 ? -6.426 0.227 22.095 1.00 75.81 97 LEU A N 1
ATOM 788 C CA . LEU A 1 97 ? -6.493 0.944 23.376 1.00 75.81 97 LEU A CA 1
ATOM 789 C C . LEU A 1 97 ? -7.721 0.553 24.214 1.00 75.81 97 LEU A C 1
ATOM 791 O O . LEU A 1 97 ? -7.641 0.450 25.440 1.00 75.81 97 LEU A O 1
ATOM 795 N N . ALA A 1 98 ? -8.874 0.345 23.574 1.00 77.31 98 ALA A N 1
ATOM 796 C CA . ALA A 1 98 ? -10.080 -0.107 24.260 1.00 77.31 98 ALA A CA 1
ATOM 797 C C . ALA A 1 98 ? -9.926 -1.549 24.784 1.00 77.31 98 ALA A C 1
ATOM 799 O O . ALA A 1 98 ? -10.289 -1.828 25.926 1.00 77.31 98 ALA A O 1
ATOM 800 N N . ALA A 1 99 ? -9.325 -2.442 23.993 1.00 76.56 99 ALA A N 1
ATOM 801 C CA . ALA A 1 99 ? -9.077 -3.836 24.356 1.00 76.56 99 ALA A CA 1
ATOM 802 C C . ALA A 1 99 ? -8.105 -3.991 25.537 1.00 76.56 99 ALA A C 1
ATOM 804 O O . ALA A 1 99 ? -8.352 -4.809 26.430 1.00 76.56 99 ALA A O 1
ATOM 805 N N . GLU A 1 100 ? -7.044 -3.182 25.597 1.00 78.25 100 GLU A N 1
ATOM 806 C CA . GLU A 1 100 ? -6.129 -3.146 26.747 1.00 78.25 100 GLU A CA 1
ATOM 807 C C . GLU A 1 100 ? -6.867 -2.783 28.048 1.00 78.25 100 GLU A C 1
ATOM 809 O O . GLU A 1 100 ? -6.676 -3.430 29.084 1.00 78.25 100 GLU A O 1
ATOM 814 N N . ARG A 1 101 ? -7.785 -1.807 27.990 1.00 66.38 101 ARG A N 1
ATOM 815 C CA . ARG A 1 101 ? -8.601 -1.401 29.148 1.00 66.38 101 ARG A CA 1
ATOM 816 C C . ARG A 1 101 ? -9.557 -2.498 29.605 1.00 66.38 101 ARG A C 1
ATOM 818 O O . ARG A 1 101 ? -9.651 -2.751 30.806 1.00 66.38 101 ARG A O 1
ATOM 825 N N . THR A 1 102 ? -10.243 -3.168 28.680 1.00 60.88 102 THR A N 1
ATOM 826 C CA . THR A 1 102 ? -11.168 -4.261 29.024 1.00 60.88 102 THR A CA 1
ATOM 827 C C . THR A 1 102 ? -10.424 -5.463 29.610 1.00 60.88 102 THR A C 1
ATOM 829 O O . THR A 1 102 ? -10.893 -6.065 30.575 1.00 60.88 102 THR A O 1
ATOM 832 N N . THR A 1 103 ? -9.227 -5.770 29.103 1.00 58.75 103 THR A N 1
ATOM 833 C CA . THR A 1 103 ? -8.391 -6.866 29.621 1.00 58.75 103 THR A CA 1
ATOM 834 C C . THR A 1 103 ? -7.942 -6.598 31.061 1.00 58.75 103 THR A C 1
ATOM 836 O O . THR A 1 103 ? -7.981 -7.499 31.899 1.00 58.75 103 THR A O 1
ATOM 839 N N . SER A 1 104 ? -7.613 -5.346 31.400 1.00 56.69 104 SER A N 1
ATOM 840 C CA . SER A 1 104 ? -7.274 -4.973 32.780 1.00 56.69 104 SER A CA 1
ATOM 841 C C . SER A 1 104 ? -8.478 -4.979 33.735 1.00 56.69 104 SER A C 1
ATOM 843 O O . SER A 1 104 ? -8.282 -5.068 34.948 1.00 56.69 104 SER A O 1
ATOM 845 N N . ALA A 1 105 ? -9.711 -4.897 33.227 1.00 51.44 105 ALA A N 1
ATOM 846 C CA . ALA A 1 105 ? -10.927 -4.931 34.042 1.00 51.44 105 ALA A CA 1
ATOM 847 C C . ALA A 1 105 ? -11.444 -6.362 34.318 1.00 51.44 105 ALA A C 1
ATOM 849 O O . ALA A 1 105 ? -12.237 -6.555 35.237 1.00 51.44 105 ALA A O 1
ATOM 850 N N . GLY A 1 106 ? -10.985 -7.369 33.561 1.00 48.41 106 GLY A N 1
ATOM 851 C CA . GLY A 1 106 ? -11.497 -8.748 33.613 1.00 48.41 106 GLY A CA 1
ATOM 852 C C . GLY A 1 106 ? -10.774 -9.725 34.552 1.00 48.41 106 GLY A C 1
ATOM 853 O O . GLY A 1 106 ? -11.225 -10.855 34.713 1.00 48.41 106 GLY A O 1
ATOM 854 N N . SER A 1 107 ? -9.679 -9.333 35.210 1.00 47.06 107 SER A N 1
ATOM 855 C CA . SER A 1 107 ? -8.880 -10.236 36.061 1.00 47.06 107 SER A CA 1
ATOM 856 C C . SER A 1 107 ? -9.176 -10.075 37.560 1.00 47.06 107 SER A C 1
ATOM 858 O O . SER A 1 107 ? -8.274 -9.823 38.360 1.00 47.06 107 SER A O 1
ATOM 860 N N . ARG A 1 108 ? -10.432 -10.244 37.983 1.00 40.28 108 ARG A N 1
ATOM 861 C CA . ARG A 1 108 ? -10.741 -10.627 39.374 1.00 40.28 108 ARG A CA 1
ATOM 862 C C . ARG A 1 108 ? -11.945 -11.570 39.403 1.00 40.28 108 ARG A C 1
ATOM 864 O O . ARG A 1 108 ? -13.075 -11.080 39.426 1.00 40.28 108 ARG A O 1
ATOM 871 N N . PRO A 1 109 ? -11.748 -12.902 39.447 1.00 44.03 109 PRO A N 1
ATOM 872 C CA . PRO A 1 109 ? -12.819 -13.786 39.877 1.00 44.03 109 PRO A CA 1
ATOM 873 C C . PRO A 1 109 ? -13.145 -13.437 41.335 1.00 44.03 109 PRO A C 1
ATOM 875 O O . PRO A 1 109 ? -12.315 -13.608 42.229 1.00 44.03 109 PRO A O 1
ATOM 878 N N . ARG A 1 110 ? -14.339 -12.884 41.577 1.00 45.03 110 ARG A N 1
ATOM 879 C CA . ARG A 1 110 ? -14.908 -12.827 42.927 1.00 45.03 110 ARG A CA 1
ATOM 880 C C . ARG A 1 110 ? -15.294 -14.256 43.291 1.00 45.03 110 ARG A C 1
ATOM 882 O O . ARG A 1 110 ? -16.345 -14.729 42.877 1.00 45.03 110 ARG A O 1
ATOM 889 N N . LEU A 1 111 ? -14.402 -14.945 43.994 1.00 43.38 111 LEU A N 1
ATOM 890 C CA . LEU A 1 111 ? -14.750 -16.156 44.726 1.00 43.38 111 LEU A CA 1
ATOM 891 C C . LEU A 1 111 ? -15.641 -15.727 45.892 1.00 43.38 111 LEU A C 1
ATOM 893 O O . LEU A 1 111 ? -15.257 -14.843 46.662 1.00 43.38 111 LEU A O 1
ATOM 897 N N . HIS A 1 112 ? -16.831 -16.311 45.959 1.00 46.50 112 HIS A N 1
ATOM 898 C CA . HIS A 1 112 ? -17.749 -16.204 47.080 1.00 46.50 112 HIS A CA 1
ATOM 899 C C . HIS A 1 112 ? -18.057 -17.602 47.601 1.00 46.50 112 HIS A C 1
ATOM 901 O O . HIS A 1 112 ? -18.015 -18.543 46.773 1.00 46.50 112 HIS A O 1
#

Solvent-accessible surface area (backbone atoms only — not comparable to full-atom values): 6627 Å² total; per-residue (Å²): 111,71,54,61,52,52,49,50,53,56,34,51,78,68,74,51,74,86,77,88,63,60,83,87,34,72,64,40,51,56,52,57,75,68,63,79,56,94,46,66,73,56,39,53,55,50,50,52,45,50,51,54,41,50,54,50,51,52,52,50,51,55,48,51,52,53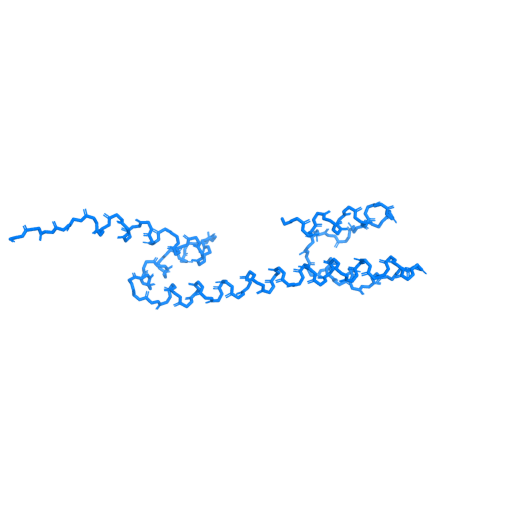,50,51,55,55,33,66,31,86,88,33,31,66,57,24,55,61,41,48,71,42,93,88,42,48,72,68,59,24,38,52,58,39,50,56,52,55,60,71,69,67,80,67,86,83,85,127